Protein AF-A0A183MWK0-F1 (afdb_monomer_lite)

Organism: NCBI:txid48269

Foldseek 3Di:
DDPDPCQLADWDWDWDWDPPDPATKIFIATVNHFDAAPVGHGQIHRDDVLSVVQSVLSNPDHHDNDVVSRVSSVLSSVLVPDDQVCLLVLLVLLLVCLQVPPLLAAAPDDPVRNVVSCVPRVVVQVCCCVPQVFHFHRDNDPPDTSGGDPVSSVSSSVVSSVDGSSVSSVSSVVSVVVVVVVD

Secondary structure (DSSP, 8-state):
--S----GGG--EEEEEE-SSSS-EEEEEETTEEPB-TTS-B-EESSHHHHHHHHHHHHT--SS--GGG-HHHHHHHHHHSS-GGGHHHHHHHHHHHHTS-GGGB---SSHHHHHHHHHHHHHHHHHHHHHH---PPPB--SSS--PPPHHHHHHHHHHHHTS-HHHHHHHHHHHHHHHHH--

Sequence (183 aa):
MHRSDINCLQQTQQVRPKMDYKHPVFQILLDQRKLRTPTGIHFHVPNQALAVAVAHEWDSQVDTIKRYAMPLTTLCNRALDTPADKHDILVSTIMQYADTDTICFRCQEPDDLVKVQSLSWDPIINWVNKHYQIKPVITNSMTSLAKLSPLDKEKLTRYFNSYNIWGLTGKLSMMSIISRISF

Structure (mmCIF, N/CA/C/O backbone):
data_AF-A0A183MWK0-F1
#
_entry.id   AF-A0A183MWK0-F1
#
loop_
_atom_site.group_PDB
_atom_site.id
_atom_site.type_symbol
_atom_site.label_atom_id
_atom_site.label_alt_id
_atom_site.label_comp_id
_atom_site.label_asym_id
_atom_site.label_entity_id
_atom_site.label_seq_id
_atom_site.pdbx_PDB_ins_code
_atom_site.Cartn_x
_atom_site.Cartn_y
_atom_site.Cartn_z
_atom_site.occupancy
_atom_site.B_iso_or_equiv
_atom_site.auth_seq_id
_atom_site.auth_comp_id
_atom_site.auth_asym_id
_atom_site.auth_atom_id
_atom_site.pdbx_PDB_model_num
ATOM 1 N N . MET A 1 1 ? -4.445 -4.497 27.779 1.00 40.03 1 MET A N 1
ATOM 2 C CA . MET A 1 1 ? -5.829 -4.988 27.953 1.00 40.03 1 MET A CA 1
ATOM 3 C C . MET A 1 1 ? -5.815 -6.493 27.718 1.00 40.03 1 MET A C 1
ATOM 5 O O . MET A 1 1 ? -5.473 -6.917 26.618 1.00 40.03 1 MET A O 1
ATOM 9 N N . HIS A 1 2 ? -6.007 -7.287 28.774 1.00 26.36 2 HIS A N 1
ATOM 10 C CA . HIS A 1 2 ? -5.975 -8.754 28.712 1.00 26.36 2 HIS A CA 1
ATOM 11 C C . HIS A 1 2 ? -7.165 -9.254 27.865 1.00 26.36 2 HIS A C 1
ATOM 13 O O . HIS A 1 2 ? -8.251 -8.689 27.943 1.00 26.36 2 HIS A O 1
ATOM 19 N N . ARG A 1 3 ? -6.923 -10.237 26.987 1.00 40.28 3 ARG A N 1
ATOM 20 C CA . ARG A 1 3 ? -7.780 -10.663 25.858 1.00 40.28 3 ARG A CA 1
ATOM 21 C C . ARG A 1 3 ? -8.898 -11.659 26.240 1.00 40.28 3 ARG A C 1
ATOM 23 O O . ARG A 1 3 ? -9.192 -12.544 25.445 1.00 40.28 3 ARG A O 1
ATOM 30 N N . SER A 1 4 ? -9.492 -11.562 27.424 1.00 36.03 4 SER A N 1
ATOM 31 C CA . SER A 1 4 ? -10.374 -12.634 27.922 1.00 36.03 4 SER A CA 1
ATOM 32 C C . SER A 1 4 ? -11.870 -12.432 27.658 1.00 36.03 4 SER A C 1
ATOM 34 O O . SER A 1 4 ? -12.591 -13.416 27.598 1.00 36.03 4 SER A O 1
ATOM 36 N N . ASP A 1 5 ? -12.347 -11.200 27.451 1.00 41.62 5 ASP A N 1
ATOM 37 C CA . ASP A 1 5 ? -13.784 -10.907 27.641 1.00 41.62 5 ASP A CA 1
ATOM 38 C C . ASP A 1 5 ? -14.495 -10.364 26.394 1.00 41.62 5 ASP A C 1
ATOM 40 O O . ASP A 1 5 ? -15.410 -9.548 26.492 1.00 41.62 5 ASP A O 1
ATOM 44 N N . ILE A 1 6 ? -14.066 -10.773 25.199 1.00 50.88 6 ILE A N 1
ATOM 45 C CA . ILE A 1 6 ? -14.787 -10.443 23.965 1.00 50.88 6 ILE A CA 1
ATOM 46 C C . ILE A 1 6 ? -15.593 -11.680 23.562 1.00 50.88 6 ILE A C 1
ATOM 48 O O . ILE A 1 6 ? -15.196 -12.427 22.672 1.00 50.88 6 ILE A O 1
ATOM 52 N N . ASN A 1 7 ? -16.707 -11.921 24.262 1.00 43.62 7 ASN A N 1
ATOM 53 C CA . ASN A 1 7 ? -17.716 -12.882 23.815 1.00 43.62 7 ASN A CA 1
ATOM 54 C C . ASN A 1 7 ? -18.271 -12.376 22.480 1.00 43.62 7 ASN A C 1
ATOM 56 O O . ASN A 1 7 ? -18.918 -11.333 22.414 1.00 43.62 7 ASN A O 1
ATOM 60 N N . CYS A 1 8 ? -17.941 -13.073 21.399 1.00 48.91 8 CYS A N 1
ATOM 61 C CA . CYS A 1 8 ? -18.185 -12.592 20.042 1.00 48.91 8 CYS A CA 1
ATOM 62 C C . CYS A 1 8 ? -19.588 -12.943 19.514 1.00 48.91 8 CYS A C 1
ATOM 64 O O . CYS A 1 8 ? -20.026 -12.414 18.502 1.00 48.91 8 CYS A O 1
ATOM 66 N N . LEU A 1 9 ? -20.344 -13.752 20.260 1.00 40.44 9 LEU A N 1
ATOM 67 C CA . LEU A 1 9 ? -21.642 -14.291 19.845 1.00 40.44 9 LEU A CA 1
ATOM 68 C C . LEU A 1 9 ? -22.830 -13.317 19.975 1.00 40.44 9 LEU A C 1
ATOM 70 O O . LEU A 1 9 ? -23.949 -13.697 19.639 1.00 40.44 9 LEU A O 1
ATOM 74 N N . GLN A 1 10 ? -22.633 -12.087 20.470 1.00 42.81 10 GLN A N 1
ATOM 75 C CA . GLN A 1 10 ? -23.727 -11.121 20.687 1.00 42.81 10 GLN A CA 1
ATOM 76 C C . GLN A 1 10 ? -23.346 -9.656 20.418 1.00 42.81 10 GLN A C 1
ATOM 78 O O . GLN A 1 10 ? -23.998 -8.758 20.946 1.00 42.81 10 GLN A O 1
ATOM 83 N N . GLN A 1 11 ? -22.319 -9.388 19.604 1.00 51.66 11 GLN A N 1
ATOM 84 C CA . GLN A 1 11 ? -21.843 -8.015 19.427 1.00 51.66 11 GLN A CA 1
ATOM 85 C C . GLN A 1 11 ? -22.799 -7.149 18.615 1.00 51.66 11 GLN A C 1
ATOM 87 O O . GLN A 1 11 ? -22.832 -7.202 17.390 1.00 51.66 11 GLN A O 1
ATOM 92 N N . THR A 1 12 ? -23.539 -6.274 19.294 1.00 55.12 12 THR A N 1
ATOM 93 C CA . THR A 1 12 ? -24.319 -5.243 18.595 1.00 55.12 12 THR A CA 1
ATOM 94 C C . THR A 1 12 ? -23.398 -4.151 18.079 1.00 55.12 12 THR A C 1
ATOM 96 O O . THR A 1 12 ? -22.720 -3.466 18.851 1.00 55.12 12 THR A O 1
ATOM 99 N N . GLN A 1 13 ? -23.404 -3.969 16.760 1.00 59.50 13 GLN A N 1
ATOM 100 C CA . GLN A 1 13 ? -22.570 -2.982 16.100 1.00 59.50 13 GLN A CA 1
ATOM 101 C C . GLN A 1 13 ? -23.361 -1.772 15.665 1.00 59.50 13 GLN A C 1
ATOM 103 O O . GLN A 1 13 ? -24.405 -1.869 15.023 1.00 59.50 13 GLN A O 1
ATOM 108 N N . GLN A 1 14 ? -22.847 -0.602 16.019 1.00 68.69 14 GLN A N 1
ATOM 109 C CA . GLN A 1 14 ? -23.451 0.658 15.623 1.00 68.69 14 GLN A CA 1
ATOM 110 C C . GLN A 1 14 ? -22.383 1.581 15.067 1.00 68.69 14 GLN A C 1
ATOM 112 O O . GLN A 1 14 ? -21.341 1.792 15.690 1.00 68.69 14 GLN A O 1
ATOM 117 N N . VAL A 1 15 ? -22.685 2.161 13.910 1.00 69.25 15 VAL A N 1
ATOM 118 C CA . VAL A 1 15 ? -21.916 3.254 13.329 1.00 69.25 15 VAL A CA 1
ATOM 119 C C . VAL A 1 15 ? -22.567 4.561 13.764 1.00 69.25 15 VAL A C 1
ATOM 121 O O . VAL A 1 15 ? -23.740 4.793 13.477 1.00 69.25 15 VAL A O 1
ATOM 124 N N . ARG A 1 16 ? -21.821 5.422 14.463 1.00 67.75 16 ARG A N 1
ATOM 125 C CA . ARG A 1 16 ? -22.318 6.743 14.887 1.00 67.75 16 ARG A CA 1
ATOM 126 C C . ARG A 1 16 ? -21.433 7.871 14.358 1.00 67.75 16 ARG A C 1
ATOM 128 O O . ARG A 1 16 ? -20.210 7.765 14.494 1.00 67.75 16 ARG A O 1
ATOM 135 N N . PRO A 1 17 ? -22.011 8.951 13.800 1.00 65.06 17 PRO A N 1
ATOM 136 C CA . PRO A 1 17 ? -21.252 10.151 13.485 1.00 65.06 17 PRO A CA 1
ATOM 137 C C . PRO A 1 17 ? -20.827 10.860 14.779 1.00 65.06 17 PRO A C 1
ATOM 139 O O . PRO A 1 17 ? -21.587 10.934 15.745 1.00 65.06 17 PRO A O 1
ATOM 142 N N . LYS A 1 18 ? -19.614 11.412 14.796 1.00 63.09 18 LYS A N 1
ATOM 143 C CA . LYS A 1 18 ? -19.118 12.307 15.844 1.00 63.09 18 LYS A CA 1
ATOM 144 C C . LYS A 1 18 ? -18.888 13.692 15.234 1.00 63.09 18 LYS A C 1
ATOM 146 O O . LYS A 1 18 ? -18.039 13.855 14.362 1.00 63.09 18 LYS A O 1
ATOM 151 N N . MET A 1 19 ? -19.657 14.666 15.722 1.00 53.69 19 MET A N 1
ATOM 152 C CA . MET A 1 19 ? -19.743 16.047 15.209 1.00 53.69 19 MET A CA 1
ATOM 153 C C . MET A 1 19 ? -18.607 16.972 15.682 1.00 53.69 19 MET A C 1
ATOM 155 O O . MET A 1 19 ? -18.564 18.137 15.316 1.00 53.69 19 MET A O 1
ATOM 159 N N . ASP A 1 20 ? -17.690 16.458 16.498 1.00 55.31 20 ASP A N 1
ATOM 160 C CA . ASP A 1 20 ? -16.655 17.230 17.208 1.00 55.31 20 ASP A CA 1
ATOM 161 C C . ASP A 1 20 ? -15.403 17.530 16.353 1.00 55.31 20 ASP A C 1
ATOM 163 O O . ASP A 1 20 ? -14.401 18.051 16.835 1.00 55.31 20 ASP A O 1
ATOM 167 N N . TYR A 1 21 ? -15.422 17.137 15.079 1.00 56.28 21 TYR A N 1
ATOM 168 C CA . TYR A 1 21 ? -14.311 17.292 14.143 1.00 56.28 21 TYR A CA 1
ATOM 169 C C . TYR A 1 21 ? -14.741 18.210 12.997 1.00 56.28 21 TYR A C 1
ATOM 171 O O . TYR A 1 21 ? -15.899 18.187 12.586 1.00 56.28 21 TYR A O 1
ATOM 179 N N . LYS A 1 22 ? -13.793 18.967 12.417 1.00 58.06 22 LYS A N 1
ATOM 180 C CA . LYS A 1 22 ? -14.026 19.816 11.225 1.00 58.06 22 LYS A CA 1
ATOM 181 C C . LYS A 1 22 ? -14.695 19.066 10.053 1.00 58.06 22 LYS A C 1
ATOM 183 O O . LYS A 1 22 ? -15.288 19.703 9.191 1.00 58.06 22 LYS A O 1
ATOM 188 N N . HIS A 1 23 ? -14.619 17.732 10.043 1.00 62.50 23 HIS A N 1
ATOM 189 C CA . HIS A 1 23 ? -15.357 16.830 9.160 1.00 62.50 23 HIS A CA 1
ATOM 190 C C . HIS A 1 23 ? -15.972 15.687 9.982 1.00 62.50 23 HIS A C 1
ATOM 192 O O . HIS A 1 23 ? -15.336 15.249 10.940 1.00 62.50 23 HIS A O 1
ATOM 198 N N . PRO A 1 24 ? -17.161 15.167 9.624 1.00 73.81 24 PRO A N 1
ATOM 199 C CA . PRO A 1 24 ? -17.789 14.079 10.367 1.00 73.81 24 PRO A CA 1
ATOM 200 C C . PRO A 1 24 ? -16.886 12.840 10.381 1.00 73.81 24 PRO A C 1
ATOM 202 O O . PRO A 1 24 ? -16.440 12.375 9.334 1.00 73.81 24 PRO A O 1
ATOM 205 N N . VAL A 1 25 ? -16.633 12.289 11.570 1.00 85.56 25 VAL A N 1
ATOM 206 C CA . VAL A 1 25 ? -15.966 10.985 11.726 1.00 85.56 25 VAL A CA 1
ATOM 207 C C . VAL A 1 25 ? -16.957 9.953 12.240 1.00 85.56 25 VAL A C 1
ATOM 209 O O . VAL A 1 25 ? -17.914 10.292 12.932 1.00 85.56 25 VAL A O 1
ATOM 212 N N . PHE A 1 26 ? -16.714 8.685 11.943 1.00 89.44 26 PHE A N 1
ATOM 213 C CA . PHE A 1 26 ? -17.594 7.578 12.296 1.00 89.44 26 PHE A CA 1
ATOM 214 C C . PHE A 1 26 ? -16.915 6.672 13.314 1.00 89.44 26 PHE A C 1
ATOM 216 O O . PHE A 1 26 ? -15.734 6.359 13.177 1.00 89.44 26 PHE A O 1
ATOM 223 N N . GLN A 1 27 ? -17.651 6.258 14.339 1.00 89.75 27 GLN A N 1
ATOM 224 C CA . GLN A 1 27 ? -17.166 5.345 15.375 1.00 89.75 27 GLN A CA 1
ATOM 225 C C . GLN A 1 27 ? -17.882 4.005 15.276 1.00 89.75 27 GLN A C 1
ATOM 227 O O . GLN A 1 27 ? -19.074 3.983 14.972 1.00 89.75 27 GLN A O 1
ATOM 232 N N . ILE A 1 28 ? -17.165 2.923 15.585 1.00 89.69 28 ILE A N 1
ATOM 233 C CA . ILE A 1 28 ? -17.738 1.585 15.752 1.00 89.69 28 ILE A CA 1
ATOM 234 C C . ILE A 1 28 ? -17.921 1.321 17.246 1.00 89.69 28 ILE A C 1
ATOM 236 O O . ILE A 1 28 ? -16.988 1.481 18.044 1.00 89.69 28 ILE A O 1
ATOM 240 N N . LEU A 1 29 ? -19.136 0.939 17.625 1.00 86.75 29 LEU A N 1
ATOM 241 C CA . LEU A 1 29 ? -19.452 0.450 18.960 1.00 86.75 29 LEU A CA 1
ATOM 242 C C . LEU A 1 29 ? -19.587 -1.072 18.906 1.00 86.75 29 LEU A C 1
ATOM 244 O O . LEU A 1 29 ? -20.272 -1.563 18.020 1.00 86.75 29 LEU A O 1
ATOM 248 N N . LEU A 1 30 ? -18.965 -1.780 19.846 1.00 85.75 30 LEU A N 1
ATOM 249 C CA . LEU A 1 30 ? -19.167 -3.207 20.104 1.00 85.75 30 LEU A CA 1
ATOM 250 C C . LEU A 1 30 ? -19.876 -3.321 21.451 1.00 85.75 30 LEU A C 1
ATOM 252 O O . LEU A 1 30 ? -19.334 -2.851 22.453 1.00 85.75 30 LEU A O 1
ATOM 256 N N . ASP A 1 31 ? -21.095 -3.853 21.488 1.00 81.75 31 ASP A N 1
ATOM 257 C CA . ASP A 1 31 ? -21.896 -3.939 22.722 1.00 81.75 31 ASP A CA 1
ATOM 258 C C . ASP A 1 31 ? -22.006 -2.601 23.452 1.00 81.75 31 ASP A C 1
ATOM 260 O O . ASP A 1 31 ? -21.795 -2.481 24.659 1.00 81.75 31 ASP A O 1
ATOM 264 N N . GLN A 1 32 ? -22.276 -1.546 22.677 1.00 81.31 32 GLN A N 1
ATOM 265 C CA . GLN A 1 32 ? -22.355 -0.156 23.144 1.00 81.31 32 GLN A CA 1
ATOM 266 C C . GLN A 1 32 ? -21.033 0.420 23.694 1.00 81.31 32 GLN A C 1
ATOM 268 O O . GLN A 1 32 ? -20.979 1.591 24.081 1.00 81.31 32 GLN A O 1
ATOM 273 N N . ARG A 1 33 ? -19.935 -0.344 23.679 1.00 85.50 33 ARG A N 1
ATOM 274 C CA . ARG A 1 33 ? -18.594 0.119 24.051 1.00 85.50 33 ARG A CA 1
ATOM 275 C C . ARG A 1 33 ? -17.846 0.603 22.819 1.00 85.50 33 ARG A C 1
ATOM 277 O O . ARG A 1 33 ? -17.863 -0.025 21.767 1.00 85.50 33 ARG A O 1
ATOM 284 N N . LYS A 1 34 ? -17.150 1.733 22.945 1.00 88.19 34 LYS A N 1
ATOM 285 C CA . LYS A 1 34 ? -16.338 2.286 21.852 1.00 88.19 34 LYS A CA 1
ATOM 286 C C . LYS A 1 34 ? -15.161 1.360 21.561 1.00 88.19 34 LYS A C 1
ATOM 288 O O . LYS A 1 34 ? -14.367 1.092 22.467 1.00 88.19 34 LYS A O 1
ATOM 293 N N . LEU A 1 35 ? -15.017 0.952 20.303 1.00 91.00 35 LEU A N 1
ATOM 294 C CA . LEU A 1 35 ? -13.825 0.254 19.842 1.00 91.00 35 LEU A CA 1
ATOM 295 C C . LEU A 1 35 ? -12.583 1.139 20.049 1.00 91.00 35 LEU A C 1
ATOM 297 O O . LEU A 1 35 ? -12.637 2.369 19.924 1.00 91.00 35 LEU A O 1
ATOM 301 N N . ARG A 1 36 ? -11.456 0.511 20.389 1.00 91.94 36 ARG A N 1
ATOM 302 C CA . ARG A 1 36 ? -10.169 1.178 20.604 1.00 91.94 36 ARG A CA 1
ATOM 303 C C . ARG A 1 36 ? -9.074 0.522 19.781 1.00 91.94 36 ARG A C 1
ATOM 305 O O . ARG A 1 36 ? -9.122 -0.682 19.533 1.00 91.94 36 ARG A O 1
ATOM 312 N N . THR A 1 37 ? -8.084 1.315 19.392 1.00 92.56 37 THR A N 1
ATOM 313 C CA . THR A 1 37 ? -6.870 0.805 18.750 1.00 92.56 37 THR A CA 1
ATOM 314 C C . THR A 1 37 ? -5.974 0.099 19.779 1.00 92.56 37 THR A C 1
ATOM 316 O O . THR A 1 37 ? -6.182 0.250 20.991 1.00 92.56 37 THR A O 1
ATOM 319 N N . PRO A 1 38 ? -4.950 -0.664 19.347 1.00 90.31 38 PRO A N 1
ATOM 320 C CA . PRO A 1 38 ? -3.979 -1.276 20.253 1.00 90.31 38 PRO A CA 1
ATOM 321 C C . PRO A 1 38 ? -3.272 -0.290 21.194 1.00 90.31 38 PRO A C 1
ATOM 323 O O . PRO A 1 38 ? -2.943 -0.673 22.316 1.00 90.31 38 PRO A O 1
ATOM 326 N N . THR A 1 39 ? -3.068 0.965 20.773 1.00 91.50 39 THR A N 1
ATOM 327 C CA . THR A 1 39 ? -2.483 2.025 21.620 1.00 91.50 39 THR A CA 1
ATOM 328 C C . THR A 1 39 ? -3.483 2.615 22.622 1.00 91.50 39 THR A C 1
ATOM 330 O O . THR A 1 39 ? -3.101 3.364 23.517 1.00 91.50 39 THR A O 1
ATOM 333 N N . GLY A 1 40 ? -4.763 2.245 22.519 1.00 90.69 40 GLY A N 1
ATOM 334 C CA . GLY A 1 40 ? -5.816 2.622 23.457 1.00 90.69 40 GLY A CA 1
ATOM 335 C C . GLY A 1 40 ? -6.609 3.869 23.068 1.00 90.69 40 GLY A C 1
ATOM 336 O O . GLY A 1 40 ? -7.499 4.258 23.831 1.00 90.69 40 GLY A O 1
ATOM 337 N N . ILE A 1 41 ? -6.344 4.475 21.905 1.00 90.81 41 ILE A N 1
ATOM 338 C CA . ILE A 1 41 ? -7.129 5.611 21.403 1.00 90.81 41 ILE A CA 1
ATOM 339 C C . ILE A 1 41 ? -8.469 5.151 20.815 1.00 90.81 41 ILE A C 1
ATOM 341 O O . ILE A 1 41 ? -8.656 3.985 20.466 1.00 90.81 41 ILE A O 1
ATOM 345 N N . HIS A 1 42 ? -9.436 6.066 20.726 1.00 91.44 42 HIS A N 1
ATOM 346 C CA . HIS A 1 42 ? -10.753 5.760 20.165 1.00 91.44 42 HIS A CA 1
ATOM 347 C C . HIS A 1 42 ? -10.652 5.427 18.675 1.00 91.44 42 HIS A C 1
ATOM 349 O O . HIS A 1 42 ? -10.124 6.219 17.898 1.00 91.44 42 HIS A O 1
ATOM 355 N N . PHE A 1 43 ? -11.232 4.298 18.272 1.00 93.19 43 PHE A N 1
ATOM 356 C CA . PHE A 1 43 ? -11.286 3.903 16.873 1.00 93.19 43 PHE A CA 1
ATOM 357 C C . PHE A 1 43 ? -12.347 4.732 16.143 1.00 93.19 43 PHE A C 1
ATOM 359 O O . PHE A 1 43 ? -13.550 4.579 16.374 1.00 93.19 43 PHE A O 1
ATOM 366 N N . HIS A 1 44 ? -11.902 5.625 15.263 1.00 91.75 44 HIS A N 1
ATOM 367 C CA . HIS A 1 44 ? -12.778 6.414 14.405 1.00 91.75 44 HIS A CA 1
ATOM 368 C C . HIS A 1 44 ? -12.246 6.459 12.974 1.00 91.75 44 HIS A C 1
ATOM 370 O O . HIS A 1 44 ? -11.042 6.438 12.750 1.00 91.75 44 HIS A O 1
ATOM 376 N N . VAL A 1 45 ? -13.135 6.559 11.993 1.00 92.19 45 VAL A N 1
ATOM 377 C CA . VAL A 1 45 ? -12.774 6.566 10.568 1.00 92.19 45 VAL A CA 1
ATOM 378 C C . VAL A 1 45 ? -13.415 7.753 9.844 1.00 92.19 45 VAL A C 1
ATOM 380 O O . VAL A 1 45 ? -14.454 8.247 10.287 1.00 92.19 45 VAL A O 1
ATOM 383 N N . PRO A 1 46 ? -12.819 8.248 8.745 1.00 90.38 46 PRO A N 1
ATOM 384 C CA . PRO A 1 46 ? -13.268 9.477 8.089 1.00 90.38 46 PRO A CA 1
ATOM 385 C C . PRO A 1 46 ? -14.514 9.303 7.209 1.00 90.38 46 PRO A C 1
ATOM 387 O O . PRO A 1 46 ? -15.051 10.292 6.725 1.00 90.38 46 PRO A O 1
ATOM 390 N N . ASN A 1 47 ? -14.962 8.071 6.947 1.00 88.69 47 ASN A N 1
ATOM 391 C CA . ASN A 1 47 ? -16.104 7.820 6.071 1.00 88.69 47 ASN A CA 1
ATOM 392 C C . ASN A 1 47 ? -16.983 6.664 6.579 1.00 88.69 47 ASN A C 1
ATOM 394 O O . ASN A 1 47 ? -16.504 5.740 7.240 1.00 88.69 47 ASN A O 1
ATOM 398 N N . GLN A 1 48 ? -18.278 6.729 6.264 1.00 88.50 48 GLN A N 1
ATOM 399 C CA . GLN A 1 48 ? -19.273 5.769 6.742 1.00 88.50 48 GLN A CA 1
ATOM 400 C C . GLN A 1 48 ? -19.080 4.377 6.138 1.00 88.50 48 GLN A C 1
ATOM 402 O O . GLN A 1 48 ? -19.216 3.387 6.848 1.00 88.50 48 GLN A O 1
ATOM 407 N N . ALA A 1 49 ? -18.745 4.292 4.849 1.00 91.38 49 ALA A N 1
ATOM 408 C CA . ALA A 1 49 ? -18.581 3.017 4.151 1.00 91.38 49 ALA A CA 1
ATOM 409 C C . ALA A 1 49 ? -17.472 2.158 4.783 1.00 91.38 49 ALA A C 1
ATOM 411 O O . ALA A 1 49 ? -17.663 0.970 5.019 1.00 91.38 49 ALA A O 1
ATOM 412 N N . LEU A 1 50 ? -16.346 2.775 5.144 1.00 92.31 50 LEU A N 1
ATOM 413 C CA . LEU A 1 50 ? -15.244 2.150 5.866 1.00 92.31 50 LEU A CA 1
ATOM 414 C C . LEU A 1 50 ? -15.668 1.743 7.277 1.00 92.31 50 LEU A C 1
ATOM 416 O O . LEU A 1 50 ? -15.285 0.672 7.730 1.00 92.31 50 LEU A O 1
ATOM 420 N N . ALA A 1 51 ? -16.479 2.557 7.960 1.00 91.81 51 ALA A N 1
ATOM 421 C CA . ALA A 1 51 ? -16.999 2.202 9.280 1.00 91.81 51 ALA A CA 1
ATOM 422 C C . ALA A 1 51 ? -17.889 0.955 9.218 1.00 91.81 51 ALA A C 1
ATOM 424 O O . ALA A 1 51 ? -17.734 0.063 10.044 1.00 91.81 51 ALA A O 1
ATOM 425 N N . VAL A 1 52 ? -18.779 0.881 8.223 1.00 91.88 52 VAL A N 1
ATOM 426 C CA . VAL A 1 52 ? -19.652 -0.277 7.976 1.00 91.88 52 VAL A CA 1
ATOM 427 C C . VAL A 1 52 ? -18.833 -1.508 7.592 1.00 91.88 52 VAL A C 1
ATOM 429 O O . VAL A 1 52 ? -19.091 -2.589 8.106 1.00 91.88 52 VAL A O 1
ATOM 432 N N . ALA A 1 53 ? -17.819 -1.357 6.739 1.00 94.44 53 ALA A N 1
ATOM 433 C CA . ALA A 1 53 ? -16.959 -2.469 6.344 1.00 94.44 53 ALA A CA 1
ATOM 434 C C . ALA A 1 53 ? -16.136 -3.011 7.526 1.00 94.44 53 ALA A C 1
ATOM 436 O O . ALA A 1 53 ? -16.052 -4.219 7.712 1.00 94.44 53 ALA A O 1
ATOM 437 N N . VAL A 1 54 ? -15.584 -2.127 8.366 1.00 94.12 54 VAL A N 1
ATOM 438 C CA . VAL A 1 54 ? -14.911 -2.522 9.613 1.00 94.12 54 VAL A CA 1
ATOM 439 C C . VAL A 1 54 ? -15.890 -3.203 10.562 1.00 94.12 54 VAL A C 1
ATOM 441 O O . VAL A 1 54 ? -15.552 -4.235 11.125 1.00 94.12 54 VAL A O 1
ATOM 444 N N . ALA A 1 55 ? -17.094 -2.657 10.734 1.00 91.56 55 ALA A N 1
ATOM 445 C CA . ALA A 1 55 ? -18.133 -3.283 11.543 1.00 91.56 55 ALA A CA 1
ATOM 446 C C . ALA A 1 55 ? -18.376 -4.728 11.054 1.00 91.56 55 ALA A C 1
ATOM 448 O O . ALA A 1 55 ? -18.182 -5.679 11.806 1.00 91.56 55 ALA A O 1
ATOM 449 N N . HIS A 1 56 ? -18.604 -4.919 9.755 1.00 92.06 56 HIS A N 1
ATOM 450 C CA . HIS A 1 56 ? -18.788 -6.250 9.181 1.00 92.06 56 HIS A CA 1
ATOM 451 C C . HIS A 1 56 ? -17.624 -7.223 9.463 1.00 92.06 56 HIS A C 1
ATOM 453 O O . HIS A 1 56 ? -17.866 -8.388 9.774 1.00 92.06 56 HIS A O 1
ATOM 459 N N . GLU A 1 57 ? -16.363 -6.766 9.448 1.00 94.31 57 GLU A N 1
ATOM 460 C CA . GLU A 1 57 ? -15.232 -7.613 9.864 1.00 94.31 57 GLU A CA 1
ATOM 461 C C . GLU A 1 57 ? -15.370 -8.101 11.306 1.00 94.31 57 GLU A C 1
ATOM 463 O O . GLU A 1 57 ? -15.106 -9.270 11.577 1.00 94.31 57 GLU A O 1
ATOM 468 N N . TRP A 1 58 ? -15.788 -7.229 12.223 1.00 92.19 58 TRP A N 1
ATOM 469 C CA . TRP A 1 58 ? -16.043 -7.593 13.616 1.00 92.19 58 TRP A CA 1
ATOM 470 C C . TRP A 1 58 ? -17.265 -8.507 13.765 1.00 92.19 58 TRP A C 1
ATOM 472 O O . TRP A 1 58 ? -17.248 -9.383 14.619 1.00 92.19 58 TRP A O 1
ATOM 482 N N . ASP A 1 59 ? -18.294 -8.338 12.929 1.00 88.75 59 ASP A N 1
ATOM 483 C CA . ASP A 1 59 ? -19.547 -9.113 12.989 1.00 88.75 59 ASP A CA 1
ATOM 484 C C . ASP A 1 59 ? -19.320 -10.551 12.510 1.00 88.75 59 ASP A C 1
ATOM 486 O O . ASP A 1 59 ? -19.870 -11.509 13.040 1.00 88.75 59 ASP A O 1
ATOM 490 N N . SER A 1 60 ? -18.407 -10.713 11.550 1.00 90.25 60 SER A N 1
ATOM 491 C CA . SER A 1 60 ? -17.994 -12.020 11.032 1.00 90.25 60 SER A CA 1
ATOM 492 C C . SER A 1 60 ? -17.156 -12.863 12.011 1.00 90.25 60 SER A C 1
ATOM 494 O O . SER A 1 60 ? -16.815 -14.008 11.704 1.00 90.25 60 SER A O 1
ATOM 496 N N . GLN A 1 61 ? -16.788 -12.323 13.179 1.00 88.69 61 GLN A N 1
ATOM 497 C CA . GLN A 1 61 ? -16.034 -13.054 14.197 1.00 88.69 61 GLN A CA 1
ATOM 498 C C . GLN A 1 61 ? -17.004 -13.830 15.108 1.00 88.69 61 GLN A C 1
ATOM 500 O O . GLN A 1 61 ? -17.900 -13.242 15.700 1.00 88.69 61 GLN A O 1
ATOM 505 N N . VAL A 1 62 ? -16.818 -15.151 15.243 1.00 84.38 62 VAL A N 1
ATOM 506 C CA . VAL A 1 62 ? -17.785 -16.041 15.931 1.00 84.38 62 VAL A CA 1
ATOM 507 C C . VAL A 1 62 ? -17.282 -16.530 17.295 1.00 84.38 62 VAL A C 1
ATOM 509 O O . VAL A 1 62 ? -17.740 -16.059 18.327 1.00 84.38 62 VAL A O 1
ATOM 512 N N . ASP A 1 63 ? -16.328 -17.464 17.330 1.00 82.12 63 ASP A N 1
ATOM 513 C CA . ASP A 1 63 ? -15.829 -18.020 18.603 1.00 82.12 63 ASP A CA 1
ATOM 514 C C . ASP A 1 63 ? -14.543 -17.333 19.064 1.00 82.12 63 ASP A C 1
ATOM 516 O O . ASP A 1 63 ? -14.282 -17.146 20.249 1.00 82.12 63 ASP A O 1
ATOM 520 N N . THR A 1 64 ? -13.694 -16.978 18.100 1.00 87.06 64 THR A N 1
ATOM 521 C CA . THR A 1 64 ? -12.372 -16.402 18.336 1.00 87.06 64 THR A CA 1
ATOM 522 C C . THR A 1 64 ? -12.077 -15.327 17.304 1.00 87.06 64 THR A C 1
ATOM 524 O O . THR A 1 64 ? -12.407 -15.464 16.126 1.00 87.06 64 THR A O 1
ATOM 527 N N . ILE A 1 65 ? -11.414 -14.257 17.746 1.00 88.19 65 ILE A N 1
ATOM 528 C CA . ILE A 1 65 ? -11.027 -13.149 16.870 1.00 88.19 65 ILE A CA 1
ATOM 529 C C . ILE A 1 65 ? -9.877 -13.594 15.960 1.00 88.19 65 ILE A C 1
ATOM 531 O O . ILE A 1 65 ? -8.722 -13.720 16.388 1.00 88.19 65 ILE A O 1
ATOM 535 N N . LYS A 1 66 ? -10.183 -13.766 14.675 1.00 91.00 66 LYS A N 1
ATOM 536 C CA . LYS A 1 66 ? -9.242 -14.127 13.613 1.00 91.00 66 LYS A CA 1
ATOM 537 C C . LYS A 1 66 ? -8.713 -12.863 12.945 1.00 91.00 66 LYS A C 1
ATOM 539 O O . LYS A 1 66 ? -9.240 -12.391 11.948 1.00 91.00 66 LYS A O 1
ATOM 544 N N . ARG A 1 67 ? -7.600 -12.334 13.457 1.00 88.81 67 ARG A N 1
ATOM 545 C CA . ARG A 1 67 ? -6.988 -11.078 12.964 1.00 88.81 67 ARG A CA 1
ATOM 546 C C . ARG A 1 67 ? -6.681 -11.059 11.466 1.00 88.81 67 ARG A C 1
ATOM 548 O O . ARG A 1 67 ? -6.756 -10.003 10.851 1.00 88.81 67 ARG A O 1
ATOM 555 N N . TYR A 1 68 ? -6.328 -12.206 10.884 1.00 90.56 68 TYR A N 1
ATOM 556 C CA . TYR A 1 68 ? -6.064 -12.315 9.447 1.00 90.56 68 TYR A CA 1
ATOM 557 C C . TYR A 1 68 ? -7.323 -12.086 8.593 1.00 90.56 68 TYR A C 1
ATOM 559 O O . TYR A 1 68 ? -7.201 -11.726 7.429 1.00 90.56 68 TYR A O 1
ATOM 567 N N . ALA A 1 69 ? -8.515 -12.254 9.173 1.00 91.94 69 ALA A N 1
ATOM 568 C CA . ALA A 1 69 ? -9.804 -11.974 8.548 1.00 91.94 69 ALA A CA 1
ATOM 569 C C . ALA A 1 69 ? -10.292 -10.535 8.813 1.00 91.94 69 ALA A C 1
ATOM 571 O O . ALA A 1 69 ? -11.444 -10.224 8.537 1.00 91.94 69 ALA A O 1
ATOM 572 N N . MET A 1 70 ? -9.432 -9.660 9.357 1.00 94.25 70 MET A N 1
ATOM 573 C CA . MET A 1 70 ? -9.766 -8.266 9.689 1.00 94.25 70 MET A CA 1
ATOM 574 C C . MET A 1 70 ? -8.761 -7.251 9.095 1.00 94.25 70 MET A C 1
ATOM 576 O O . MET A 1 70 ? -8.116 -6.485 9.837 1.00 94.25 70 MET A O 1
ATOM 580 N N . PRO A 1 71 ? -8.524 -7.272 7.769 1.00 94.00 71 PRO A N 1
ATOM 581 C CA . PRO A 1 71 ? -7.549 -6.395 7.124 1.00 94.00 71 PRO A CA 1
ATOM 582 C C . PRO A 1 71 ? -7.879 -4.899 7.252 1.00 94.00 71 PRO A C 1
ATOM 584 O O . PRO A 1 71 ? -6.968 -4.102 7.485 1.00 94.00 71 PRO A O 1
ATOM 587 N N . LEU A 1 72 ? -9.147 -4.494 7.155 1.00 94.75 72 LEU A N 1
ATOM 588 C CA . LEU A 1 72 ? -9.564 -3.092 7.260 1.00 94.75 72 LEU A CA 1
ATOM 589 C C . LEU A 1 72 ? -9.391 -2.570 8.682 1.00 94.75 72 LEU A C 1
ATOM 591 O O . LEU A 1 72 ? -8.866 -1.473 8.869 1.00 94.75 72 LEU A O 1
ATOM 595 N N . THR A 1 73 ? -9.750 -3.364 9.690 1.00 94.94 73 THR A N 1
ATOM 596 C CA . THR A 1 73 ? -9.510 -3.050 11.103 1.00 94.94 73 THR A CA 1
ATOM 597 C C . THR A 1 73 ? -8.018 -2.850 11.355 1.00 94.94 73 THR A C 1
ATOM 599 O O . THR A 1 73 ? -7.613 -1.868 11.979 1.00 94.94 73 THR A O 1
ATOM 602 N N . THR A 1 74 ? -7.179 -3.747 10.829 1.00 93.81 74 THR A N 1
ATOM 603 C CA . THR A 1 74 ? -5.715 -3.648 10.936 1.00 93.81 74 THR A CA 1
ATOM 604 C C . THR A 1 74 ? -5.186 -2.379 10.266 1.00 93.81 74 THR A C 1
ATOM 606 O O . THR A 1 74 ? -4.360 -1.672 10.851 1.00 93.81 74 THR A O 1
ATOM 609 N N . LEU A 1 75 ? -5.689 -2.046 9.076 1.00 93.69 75 LEU A N 1
ATOM 610 C CA . LEU A 1 75 ? -5.276 -0.854 8.342 1.00 93.69 75 LEU A CA 1
ATOM 611 C C . LEU A 1 75 ? -5.693 0.438 9.055 1.00 93.69 75 LEU A C 1
ATOM 613 O O . LEU A 1 75 ? -4.890 1.362 9.176 1.00 93.69 75 LEU A O 1
ATOM 617 N N . CYS A 1 76 ? -6.920 0.489 9.570 1.00 94.62 76 CYS A N 1
ATOM 618 C CA . CYS A 1 76 ? -7.425 1.631 10.326 1.00 94.62 76 CYS A CA 1
ATOM 619 C C . CYS A 1 76 ? -6.655 1.831 11.631 1.00 94.62 76 CYS A C 1
ATOM 621 O O . CYS A 1 76 ? -6.293 2.960 11.942 1.00 94.62 76 CYS A O 1
ATOM 623 N N . ASN A 1 77 ? -6.347 0.749 12.357 1.00 94.38 77 ASN A N 1
ATOM 624 C CA . ASN A 1 77 ? -5.482 0.817 13.536 1.00 94.38 77 ASN A CA 1
ATOM 625 C C . ASN A 1 77 ? -4.135 1.445 13.179 1.00 94.38 77 ASN A C 1
ATOM 627 O O . ASN A 1 77 ? -3.710 2.389 13.834 1.00 94.38 77 ASN A O 1
ATOM 631 N N . ARG A 1 78 ? -3.497 0.985 12.094 1.00 92.62 78 ARG A N 1
ATOM 632 C CA . ARG A 1 78 ? -2.226 1.555 11.635 1.00 92.62 78 ARG A CA 1
ATOM 633 C C . ARG A 1 78 ? -2.357 3.038 11.291 1.00 92.62 78 ARG A C 1
ATOM 635 O O . ARG A 1 78 ? -1.482 3.805 11.671 1.00 92.62 78 ARG A O 1
ATOM 642 N N . ALA A 1 79 ? -3.413 3.444 10.589 1.00 92.75 79 ALA A N 1
ATOM 643 C CA . ALA A 1 79 ? -3.616 4.840 10.200 1.00 92.75 79 ALA A CA 1
ATOM 644 C C . ALA A 1 79 ? -3.850 5.750 11.416 1.00 92.75 79 ALA A C 1
ATOM 646 O O . ALA A 1 79 ? -3.295 6.841 11.477 1.00 92.75 79 ALA A O 1
ATOM 647 N N . LEU A 1 80 ? -4.631 5.283 12.393 1.00 92.31 80 LEU A N 1
ATOM 648 C CA . LEU A 1 80 ? -4.930 6.007 13.630 1.00 92.31 80 LEU A CA 1
ATOM 649 C C . LEU A 1 80 ? -3.729 6.096 14.572 1.00 92.31 80 LEU A C 1
ATOM 651 O O . LEU A 1 80 ? -3.493 7.141 15.171 1.00 92.31 80 LEU A O 1
ATOM 655 N N . ASP A 1 81 ? -2.964 5.013 14.685 1.00 91.62 81 ASP A N 1
ATOM 656 C CA . ASP A 1 81 ? -1.781 4.942 15.539 1.00 91.62 81 ASP A CA 1
ATOM 657 C C . ASP A 1 81 ? -0.542 5.575 14.876 1.00 91.62 81 ASP A C 1
ATOM 659 O O . ASP A 1 81 ? 0.519 5.624 15.499 1.00 91.62 81 ASP A O 1
ATOM 663 N N . THR A 1 82 ? -0.640 6.049 13.624 1.00 88.81 82 THR A N 1
ATOM 664 C CA . THR A 1 82 ? 0.443 6.775 12.946 1.00 88.81 82 THR A CA 1
ATOM 665 C C . THR A 1 82 ? 0.341 8.274 13.249 1.00 88.81 82 THR A C 1
ATOM 667 O O . THR A 1 82 ? -0.601 8.923 12.792 1.00 88.81 82 THR A O 1
ATOM 670 N N . PRO A 1 83 ? 1.315 8.857 13.973 1.00 84.50 83 PRO A N 1
ATOM 671 C CA . PRO A 1 83 ?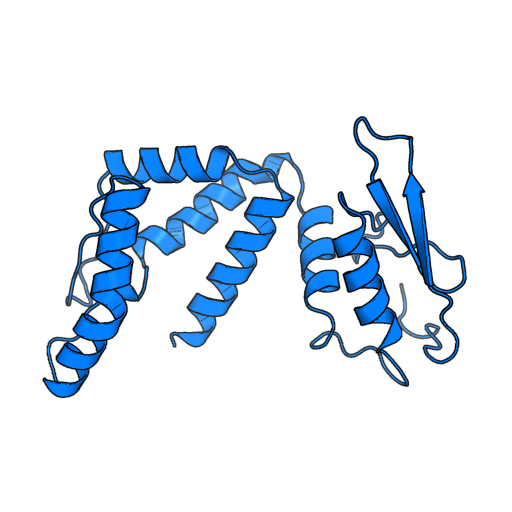 1.341 10.289 14.251 1.00 84.50 83 PRO A CA 1
ATOM 672 C C . PRO A 1 83 ? 1.449 11.142 12.976 1.00 84.50 83 PRO A C 1
ATOM 674 O O . PRO A 1 83 ? 2.066 10.731 11.991 1.00 84.50 83 PRO A O 1
ATOM 677 N N . ALA A 1 84 ? 0.857 12.340 12.995 1.00 78.81 84 ALA A N 1
ATOM 678 C CA . ALA A 1 84 ? 0.784 13.221 11.825 1.00 78.81 84 ALA A CA 1
ATOM 679 C C . ALA A 1 84 ? 2.160 13.728 11.348 1.00 78.81 84 ALA A C 1
ATOM 681 O O . ALA A 1 84 ? 2.364 13.913 10.151 1.00 78.81 84 ALA A O 1
ATOM 682 N N . ASP A 1 85 ? 3.115 13.890 12.263 1.00 85.31 85 ASP A N 1
ATOM 683 C CA . ASP A 1 85 ? 4.512 14.258 11.996 1.00 85.31 85 ASP A CA 1
ATOM 684 C C . ASP A 1 85 ? 5.307 13.152 11.277 1.00 85.31 85 ASP A C 1
ATOM 686 O O . ASP A 1 85 ? 6.414 13.392 10.803 1.00 85.31 85 ASP A O 1
ATOM 690 N N . LYS A 1 86 ? 4.741 11.946 11.119 1.00 87.62 86 LYS A N 1
ATOM 691 C CA . LYS A 1 86 ? 5.352 10.862 10.332 1.00 87.62 86 LYS A CA 1
ATOM 692 C C . LYS A 1 86 ? 5.004 10.890 8.846 1.00 87.62 86 LYS A C 1
ATOM 694 O O . LYS A 1 86 ? 5.376 9.956 8.139 1.00 87.62 86 LYS A O 1
ATOM 699 N N . HIS A 1 87 ? 4.300 11.909 8.353 1.00 91.25 87 HIS A N 1
ATOM 700 C CA . HIS A 1 87 ? 3.908 12.001 6.940 1.00 91.25 87 HIS A CA 1
ATOM 701 C C . HIS A 1 87 ? 5.116 11.887 5.990 1.00 91.25 87 HIS A C 1
ATOM 703 O O . HIS A 1 87 ? 5.150 10.969 5.168 1.00 91.25 87 HIS A O 1
ATOM 709 N N . ASP A 1 88 ? 6.164 12.687 6.206 1.00 92.00 88 ASP A N 1
ATOM 710 C CA . ASP A 1 88 ? 7.397 12.642 5.403 1.00 92.00 88 ASP A CA 1
ATOM 711 C C . ASP A 1 88 ? 8.110 11.280 5.494 1.00 92.00 88 ASP A C 1
ATOM 713 O O . ASP A 1 88 ? 8.697 10.782 4.527 1.00 92.00 88 ASP A O 1
ATOM 717 N N . ILE A 1 89 ? 8.024 10.620 6.654 1.00 92.19 89 ILE A N 1
ATOM 718 C CA . ILE A 1 89 ? 8.575 9.275 6.863 1.00 92.19 89 ILE A CA 1
ATOM 719 C C . ILE A 1 89 ? 7.800 8.246 6.030 1.00 92.19 89 ILE A C 1
ATOM 721 O O . ILE A 1 89 ? 8.403 7.364 5.419 1.00 92.19 89 ILE A O 1
ATOM 725 N N . LEU A 1 90 ? 6.469 8.345 5.959 1.00 92.88 90 LEU A N 1
ATOM 726 C CA . LEU A 1 90 ? 5.673 7.458 5.109 1.00 92.88 90 LEU A CA 1
ATOM 727 C C . LEU A 1 90 ? 5.998 7.661 3.630 1.00 92.88 90 LEU A C 1
ATOM 729 O O . LEU A 1 90 ? 6.177 6.675 2.917 1.00 92.88 90 LEU A O 1
ATOM 733 N N . VAL A 1 91 ? 6.097 8.913 3.179 1.00 94.50 91 VAL A N 1
ATOM 734 C CA . VAL A 1 91 ? 6.417 9.226 1.780 1.00 94.50 91 VAL A CA 1
ATOM 735 C C . VAL A 1 91 ? 7.812 8.726 1.425 1.00 94.50 91 VAL A C 1
ATOM 737 O O . VAL A 1 91 ? 7.965 8.014 0.436 1.00 94.50 91 VAL A O 1
ATOM 740 N N . SER A 1 92 ? 8.818 9.002 2.255 1.00 93.06 92 SER A N 1
ATOM 741 C CA . SER A 1 92 ? 10.174 8.485 2.034 1.00 93.06 92 SER A CA 1
ATOM 742 C C . SER A 1 92 ? 10.230 6.955 2.040 1.00 93.06 92 SER A C 1
ATOM 744 O O . SER A 1 92 ? 10.922 6.376 1.207 1.00 93.06 92 SER A O 1
ATOM 746 N N . THR A 1 93 ? 9.458 6.283 2.901 1.00 92.25 93 THR A N 1
ATOM 747 C CA . THR A 1 93 ? 9.353 4.812 2.904 1.00 92.25 93 THR A CA 1
ATOM 748 C C . THR A 1 93 ? 8.716 4.292 1.613 1.00 92.25 93 THR A C 1
ATOM 750 O O . THR A 1 93 ? 9.211 3.337 1.026 1.00 92.25 93 THR A O 1
ATOM 753 N N . ILE A 1 94 ? 7.646 4.930 1.130 1.00 92.38 94 ILE A N 1
ATOM 754 C CA . ILE A 1 94 ? 7.022 4.594 -0.160 1.00 92.38 94 ILE A CA 1
ATOM 755 C C . ILE A 1 94 ? 8.029 4.769 -1.306 1.00 92.38 94 ILE A C 1
ATOM 757 O O . ILE A 1 94 ? 8.144 3.900 -2.168 1.00 92.38 94 ILE A O 1
ATOM 761 N N . MET A 1 95 ? 8.803 5.855 -1.293 1.00 91.69 95 MET A N 1
ATOM 762 C CA . MET A 1 95 ? 9.802 6.136 -2.326 1.00 91.69 95 MET A CA 1
ATOM 763 C C . MET A 1 95 ? 10.952 5.117 -2.363 1.00 91.69 95 MET A C 1
ATOM 765 O O . MET A 1 95 ? 11.539 4.932 -3.426 1.00 91.69 95 MET A O 1
ATOM 769 N N . GLN A 1 96 ? 11.247 4.404 -1.267 1.00 89.06 96 GLN A N 1
ATOM 770 C CA . GLN A 1 96 ? 12.233 3.308 -1.276 1.00 89.06 96 GLN A CA 1
ATOM 771 C C . GLN A 1 96 ? 11.795 2.136 -2.170 1.00 89.06 96 GLN A C 1
ATOM 773 O O . GLN A 1 96 ? 12.633 1.504 -2.813 1.00 89.06 96 GLN A O 1
ATOM 778 N N . TYR A 1 97 ? 10.486 1.882 -2.268 1.00 88.00 97 TYR A N 1
ATOM 779 C CA . TYR A 1 97 ? 9.949 0.864 -3.173 1.00 88.00 97 TYR A CA 1
ATOM 780 C C . TYR A 1 97 ? 10.019 1.303 -4.636 1.00 88.00 97 TYR A C 1
ATOM 782 O O . TYR A 1 97 ? 10.232 0.471 -5.506 1.00 88.00 97 TYR A O 1
ATOM 790 N N . ALA A 1 98 ? 9.903 2.604 -4.920 1.00 86.19 98 ALA A N 1
ATOM 791 C CA . ALA A 1 98 ? 9.947 3.112 -6.293 1.00 86.19 98 ALA A CA 1
ATOM 792 C C . ALA A 1 98 ? 11.308 2.872 -6.977 1.00 86.19 98 ALA A C 1
ATOM 794 O O . ALA A 1 98 ? 11.356 2.654 -8.183 1.00 86.19 98 ALA A O 1
ATOM 795 N N . ASP A 1 99 ? 12.406 2.880 -6.211 1.00 80.31 99 ASP A N 1
ATOM 796 C CA . ASP A 1 99 ? 13.755 2.573 -6.714 1.00 80.31 99 ASP A CA 1
ATOM 797 C C . ASP A 1 99 ? 14.016 1.069 -6.896 1.00 80.31 99 ASP A C 1
ATOM 799 O O . ASP A 1 99 ? 14.990 0.683 -7.544 1.00 80.31 99 ASP A O 1
ATOM 803 N N . THR A 1 100 ? 13.191 0.223 -6.277 1.00 82.38 100 THR A N 1
ATOM 804 C CA . THR A 1 100 ? 13.387 -1.231 -6.205 1.00 82.38 100 THR A CA 1
ATOM 805 C C . THR A 1 100 ? 12.179 -2.009 -6.732 1.00 82.38 100 THR A C 1
ATOM 807 O O . THR A 1 100 ? 11.995 -3.178 -6.398 1.00 82.38 100 THR A O 1
ATOM 810 N N . ASP A 1 101 ? 11.352 -1.375 -7.570 1.00 87.50 101 ASP A N 1
ATOM 811 C CA . ASP A 1 101 ? 10.126 -1.987 -8.079 1.00 87.50 101 ASP A CA 1
ATOM 812 C C . ASP A 1 101 ? 10.435 -3.196 -8.972 1.00 87.50 101 ASP A C 1
ATOM 814 O O . ASP A 1 101 ? 11.215 -3.105 -9.921 1.00 87.50 101 ASP A O 1
ATOM 818 N N . THR A 1 102 ? 9.790 -4.328 -8.684 1.00 86.44 102 THR A N 1
ATOM 819 C CA . THR A 1 102 ? 9.990 -5.604 -9.378 1.00 86.44 102 THR A CA 1
ATOM 820 C C . THR A 1 102 ? 9.784 -5.492 -10.888 1.00 86.44 102 THR A C 1
ATOM 822 O O . THR A 1 102 ? 10.529 -6.114 -11.639 1.00 86.44 102 THR A O 1
ATOM 825 N N . ILE A 1 103 ? 8.841 -4.670 -11.368 1.00 89.00 103 ILE A N 1
ATOM 826 C CA . ILE A 1 103 ? 8.561 -4.573 -12.816 1.00 89.00 103 ILE A CA 1
ATOM 827 C C . ILE A 1 103 ? 9.702 -3.912 -13.608 1.00 89.00 103 ILE A C 1
ATOM 829 O O . ILE A 1 103 ? 9.762 -4.034 -14.839 1.00 89.00 103 ILE A O 1
ATOM 833 N N . CYS A 1 104 ? 10.600 -3.215 -12.907 1.00 89.12 104 CYS A N 1
ATOM 834 C CA . CYS A 1 104 ? 11.797 -2.594 -13.463 1.00 89.12 104 CYS A CA 1
ATOM 835 C C . CYS A 1 104 ? 12.975 -3.576 -13.568 1.00 89.12 104 CYS A C 1
ATOM 837 O O . CYS A 1 104 ? 13.944 -3.258 -14.253 1.00 89.12 104 CYS A O 1
ATOM 839 N N . PHE A 1 105 ? 12.898 -4.760 -12.948 1.00 89.12 105 PHE A N 1
ATOM 840 C CA . PHE A 1 105 ? 13.918 -5.807 -13.037 1.00 89.12 105 PHE A CA 1
ATOM 841 C C . PHE A 1 105 ? 13.449 -6.921 -13.977 1.00 89.12 105 PHE A C 1
ATOM 843 O O . PHE A 1 105 ? 12.569 -7.711 -13.642 1.00 89.12 105 PHE A O 1
ATOM 850 N N . ARG A 1 106 ? 14.025 -6.979 -15.179 1.00 89.69 106 ARG A N 1
ATOM 851 C CA . ARG A 1 106 ? 13.644 -7.931 -16.228 1.00 89.69 106 ARG A CA 1
ATOM 852 C C . ARG A 1 106 ? 14.654 -9.051 -16.354 1.00 89.69 106 ARG A C 1
ATOM 854 O O . ARG A 1 106 ? 15.862 -8.822 -16.377 1.00 89.69 106 ARG A O 1
ATOM 861 N N . CYS A 1 107 ? 14.142 -10.261 -16.511 1.00 91.50 107 CYS A N 1
ATOM 862 C CA . CYS A 1 107 ? 14.953 -11.404 -16.887 1.00 91.50 107 CYS A CA 1
ATOM 863 C C . CYS A 1 107 ? 15.439 -11.233 -18.334 1.00 91.50 107 CYS A C 1
ATOM 865 O O . CYS A 1 107 ? 14.825 -10.520 -19.127 1.00 91.50 107 CYS A O 1
ATOM 867 N N . GLN A 1 108 ? 16.564 -11.860 -18.670 1.00 91.19 108 GLN A N 1
ATOM 868 C CA . GLN A 1 108 ? 17.018 -11.991 -20.063 1.00 91.19 108 GLN A CA 1
ATOM 869 C C . GLN A 1 108 ? 16.757 -13.387 -20.616 1.00 91.19 108 GLN A C 1
ATOM 871 O O . GLN A 1 108 ? 16.658 -13.548 -21.822 1.00 91.19 108 GLN A O 1
ATOM 876 N N . GLU A 1 109 ? 16.611 -14.373 -19.734 1.00 91.31 109 GLU A N 1
ATOM 877 C CA . GLU A 1 109 ? 16.375 -15.767 -20.078 1.00 91.31 109 GLU A CA 1
ATOM 878 C C . GLU A 1 109 ? 15.536 -16.432 -18.971 1.00 91.31 109 GLU A C 1
ATOM 880 O O . GLU A 1 109 ? 15.574 -15.975 -17.819 1.00 91.31 109 GLU A O 1
ATOM 885 N N . PRO A 1 110 ? 14.792 -17.508 -19.288 1.00 94.25 110 PRO A N 1
ATOM 886 C CA . PRO A 1 110 ? 14.542 -18.031 -20.639 1.00 94.25 110 PRO A CA 1
ATOM 887 C C . PRO A 1 110 ? 13.577 -17.139 -21.448 1.00 94.25 110 PRO A C 1
ATOM 889 O O . PRO A 1 110 ? 12.785 -16.397 -20.866 1.00 94.25 110 PRO A O 1
ATOM 892 N N . ASP A 1 111 ? 13.602 -17.243 -22.783 1.00 95.06 111 ASP A N 1
ATOM 893 C CA . ASP A 1 111 ? 12.802 -16.410 -23.709 1.00 95.06 111 ASP A CA 1
ATOM 894 C C . ASP A 1 111 ? 11.310 -16.358 -23.368 1.00 95.06 111 ASP A C 1
ATOM 896 O O . ASP A 1 111 ? 10.662 -15.318 -23.498 1.00 95.06 111 ASP A O 1
ATOM 900 N N . ASP A 1 112 ? 10.743 -17.478 -22.925 1.00 95.62 112 ASP A N 1
ATOM 901 C CA . ASP A 1 112 ? 9.324 -17.547 -22.585 1.00 95.62 112 ASP A CA 1
ATOM 902 C C . ASP A 1 112 ? 8.988 -16.678 -21.368 1.00 95.62 112 ASP A C 1
ATOM 904 O O . ASP A 1 112 ? 7.954 -16.007 -21.357 1.00 95.62 112 ASP A O 1
ATOM 908 N N . LEU A 1 113 ? 9.894 -16.594 -20.386 1.00 93.75 113 LEU A N 1
ATOM 909 C CA . LEU A 1 113 ? 9.740 -15.695 -19.244 1.00 93.75 113 LEU A CA 1
ATOM 910 C C . LEU A 1 113 ? 9.861 -14.230 -19.675 1.00 93.75 113 LEU A C 1
ATOM 912 O O . LEU A 1 113 ? 9.059 -13.403 -19.241 1.00 93.75 113 LEU A O 1
ATOM 916 N N . VAL A 1 114 ? 10.807 -13.913 -20.565 1.00 94.75 114 VAL A N 1
ATOM 917 C CA . VAL A 1 114 ? 10.964 -12.558 -21.121 1.00 94.75 114 VAL A CA 1
ATOM 918 C C . VAL A 1 114 ? 9.685 -12.115 -21.828 1.00 94.75 114 VAL A C 1
ATOM 920 O O . VAL A 1 114 ? 9.176 -11.027 -21.555 1.00 94.75 114 VAL A O 1
ATOM 923 N N . LYS A 1 115 ? 9.106 -12.977 -22.675 1.00 95.56 115 LYS A N 1
ATOM 924 C CA . LYS A 1 115 ? 7.842 -12.698 -23.376 1.00 95.56 115 LYS A CA 1
ATOM 925 C C . LYS A 1 115 ? 6.704 -12.428 -22.395 1.00 95.56 115 LYS A C 1
ATOM 927 O O . LYS A 1 115 ? 5.991 -11.440 -22.559 1.00 95.56 115 LYS A O 1
ATOM 932 N N . VAL A 1 116 ? 6.537 -13.267 -21.369 1.00 95.81 116 VAL A N 1
ATOM 933 C CA . VAL A 1 116 ? 5.475 -13.094 -20.360 1.00 95.81 116 VAL A CA 1
ATOM 934 C C . VAL A 1 116 ? 5.659 -11.795 -19.572 1.00 95.81 116 VAL A C 1
ATOM 936 O O . VAL A 1 116 ? 4.681 -11.068 -19.369 1.00 95.81 116 VAL A O 1
ATOM 939 N N . GLN A 1 117 ? 6.895 -11.470 -19.173 1.00 94.56 117 GLN A N 1
ATOM 940 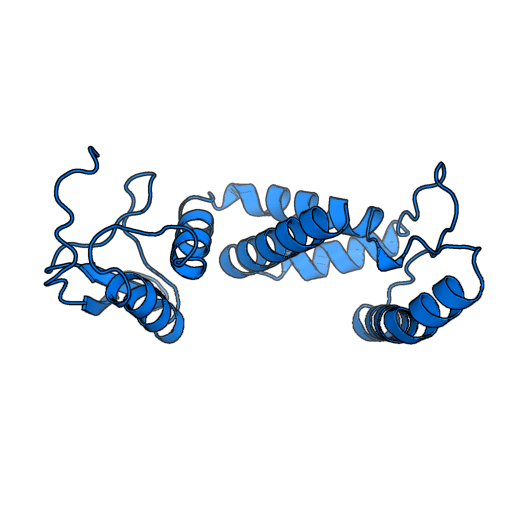C CA . GLN A 1 117 ? 7.209 -10.212 -18.493 1.00 94.56 117 GLN A CA 1
ATOM 941 C C . GLN A 1 117 ? 6.881 -9.013 -19.383 1.00 94.56 117 GLN A C 1
ATOM 943 O O . GLN A 1 117 ? 6.173 -8.115 -18.940 1.00 94.56 117 GLN A O 1
ATOM 948 N N . SER A 1 118 ? 7.325 -9.000 -20.640 1.00 94.12 118 SER A N 1
ATOM 949 C CA . SER A 1 118 ? 7.020 -7.913 -21.579 1.00 94.12 118 SER A CA 1
ATOM 950 C C . SER A 1 118 ? 5.523 -7.733 -21.799 1.00 94.12 118 SER A C 1
ATOM 952 O O . SER A 1 118 ? 5.000 -6.638 -21.593 1.00 94.12 118 SER A O 1
ATOM 954 N N . LEU A 1 119 ? 4.803 -8.813 -22.116 1.00 96.31 119 LEU A N 1
ATOM 955 C CA . LEU A 1 119 ? 3.358 -8.759 -22.355 1.00 96.31 119 LEU A CA 1
ATOM 956 C C . LEU A 1 119 ? 2.580 -8.221 -21.147 1.00 96.31 119 LEU A C 1
ATOM 958 O O . LEU A 1 119 ? 1.618 -7.474 -21.321 1.00 96.31 119 LEU A O 1
ATOM 962 N N . SER A 1 120 ? 2.997 -8.577 -19.930 1.00 94.88 120 SER A N 1
ATOM 963 C CA . SER A 1 120 ? 2.270 -8.221 -18.706 1.00 94.88 120 SER A CA 1
ATOM 964 C C . SER A 1 120 ? 2.693 -6.872 -18.122 1.00 94.88 120 SER A C 1
ATOM 966 O O . SER A 1 120 ? 1.857 -6.127 -17.612 1.00 94.88 120 SER A O 1
ATOM 968 N N . TRP A 1 121 ? 3.986 -6.548 -18.151 1.00 95.06 121 TRP A N 1
ATOM 969 C CA . TRP A 1 121 ? 4.549 -5.423 -17.399 1.00 95.06 121 TRP A CA 1
ATOM 970 C C . TRP A 1 121 ? 4.799 -4.182 -18.261 1.00 95.06 121 TRP A C 1
ATOM 972 O O . TRP A 1 121 ? 4.732 -3.068 -17.739 1.00 95.06 121 TRP A O 1
ATOM 982 N N . ASP A 1 122 ? 5.015 -4.313 -19.575 1.00 94.50 122 ASP A N 1
ATOM 983 C CA . ASP A 1 122 ? 5.197 -3.149 -20.460 1.00 94.50 122 ASP A CA 1
ATOM 984 C C . ASP A 1 122 ? 3.959 -2.235 -20.496 1.00 94.50 122 ASP A C 1
ATOM 986 O O . ASP A 1 122 ? 4.129 -1.013 -20.436 1.00 94.50 122 ASP A O 1
ATOM 990 N N . PRO A 1 123 ? 2.708 -2.752 -20.495 1.00 95.88 123 PRO A N 1
ATOM 991 C CA . PRO A 1 123 ? 1.523 -1.905 -20.370 1.00 95.88 123 PRO A CA 1
ATOM 992 C C . PRO A 1 123 ? 1.512 -1.071 -19.083 1.00 95.88 123 PRO A C 1
ATOM 994 O O . PRO A 1 123 ? 1.101 0.090 -19.107 1.00 95.88 123 PRO A O 1
ATOM 997 N N . ILE A 1 124 ? 2.006 -1.633 -17.973 1.00 93.12 124 ILE A N 1
ATOM 998 C CA . ILE A 1 124 ? 2.081 -0.949 -16.675 1.00 93.12 124 ILE A CA 1
ATOM 999 C C . ILE A 1 124 ? 3.127 0.167 -16.735 1.00 93.12 124 ILE A C 1
ATOM 1001 O O . ILE A 1 124 ? 2.821 1.304 -16.383 1.00 93.12 124 ILE A O 1
ATOM 1005 N N . ILE A 1 125 ? 4.329 -0.120 -17.247 1.00 91.75 125 ILE A N 1
ATOM 1006 C CA . ILE A 1 125 ? 5.393 0.883 -17.427 1.00 91.75 125 ILE A CA 1
ATOM 1007 C C . ILE A 1 125 ? 4.924 2.024 -18.337 1.00 91.75 125 ILE A C 1
ATOM 1009 O O . ILE A 1 125 ? 5.110 3.199 -18.013 1.00 91.75 125 ILE A O 1
ATOM 1013 N N . ASN A 1 126 ? 4.270 1.695 -19.451 1.00 94.25 126 ASN A N 1
ATOM 1014 C CA . ASN A 1 126 ? 3.744 2.682 -20.391 1.00 94.25 126 ASN A CA 1
ATOM 1015 C C . ASN A 1 126 ? 2.654 3.551 -19.754 1.00 94.25 126 ASN A C 1
ATOM 1017 O O . ASN A 1 126 ? 2.641 4.770 -19.947 1.00 94.25 126 ASN A O 1
ATOM 1021 N N . TRP A 1 127 ? 1.763 2.950 -18.960 1.00 95.06 127 TRP A N 1
ATOM 1022 C CA . TRP A 1 127 ? 0.754 3.689 -18.208 1.00 95.06 127 TRP A CA 1
ATOM 1023 C C . TRP A 1 127 ? 1.390 4.625 -17.176 1.00 95.06 127 TRP A C 1
ATOM 1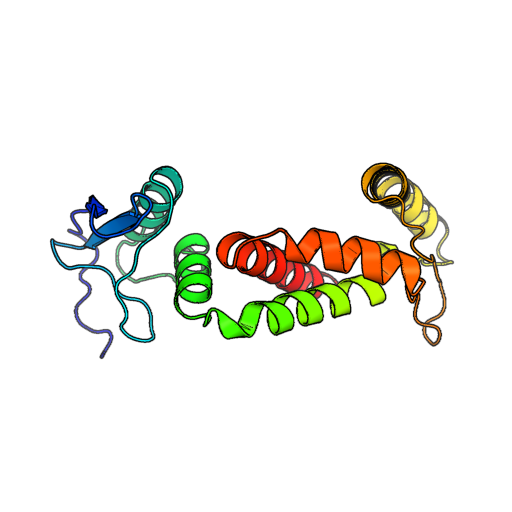025 O O . TRP A 1 127 ? 1.031 5.800 -17.129 1.00 95.06 127 TRP A O 1
ATOM 1035 N N . VAL A 1 128 ? 2.374 4.143 -16.408 1.00 92.56 128 VAL A N 1
ATOM 1036 C CA . VAL A 1 128 ? 3.110 4.947 -15.420 1.00 92.56 128 VAL A CA 1
ATOM 1037 C C . VAL A 1 128 ? 3.789 6.137 -16.093 1.00 92.56 128 VAL A C 1
ATOM 1039 O O . VAL A 1 128 ? 3.658 7.266 -15.618 1.00 92.56 128 VAL A O 1
ATOM 1042 N N . ASN A 1 129 ? 4.454 5.907 -17.225 1.00 92.50 129 ASN A N 1
ATOM 1043 C CA . ASN A 1 129 ? 5.122 6.959 -17.979 1.00 92.50 129 ASN A CA 1
ATOM 1044 C C . ASN A 1 129 ? 4.129 8.020 -18.461 1.00 92.50 129 ASN A C 1
ATOM 1046 O O . ASN A 1 129 ? 4.316 9.206 -18.207 1.00 92.50 129 ASN A O 1
ATOM 1050 N N . LYS A 1 130 ? 3.008 7.603 -19.054 1.00 94.88 130 LYS A N 1
ATOM 1051 C CA . LYS A 1 130 ? 1.981 8.534 -19.532 1.00 94.88 130 LYS A CA 1
ATOM 1052 C C . LYS A 1 130 ? 1.294 9.300 -18.397 1.00 94.88 130 LYS A C 1
ATOM 1054 O O . LYS A 1 130 ? 1.032 10.490 -18.539 1.00 94.88 130 LYS A O 1
ATOM 1059 N N . HIS A 1 131 ? 0.966 8.622 -17.300 1.00 94.50 131 HIS A N 1
ATOM 1060 C CA . HIS A 1 131 ? 0.156 9.187 -16.223 1.00 94.50 131 HIS A CA 1
ATOM 1061 C C . HIS A 1 131 ? 0.971 10.090 -15.291 1.00 94.50 131 HIS A C 1
ATOM 1063 O O . HIS A 1 131 ? 0.537 11.195 -14.975 1.00 94.50 131 HIS A O 1
ATOM 1069 N N . TYR A 1 132 ? 2.162 9.645 -14.884 1.00 91.62 132 TYR A N 1
ATOM 1070 C CA . TYR A 1 132 ? 3.023 10.379 -13.952 1.00 91.62 132 TYR A CA 1
ATOM 1071 C C . TYR A 1 132 ? 4.110 11.203 -14.648 1.00 91.62 132 TYR A C 1
ATOM 1073 O O . TYR A 1 132 ? 4.811 11.966 -13.985 1.00 91.62 132 TYR A O 1
ATOM 1081 N N . GLN A 1 133 ? 4.249 11.073 -15.973 1.00 93.75 133 GLN A N 1
ATOM 1082 C CA . GLN A 1 133 ? 5.283 11.746 -16.766 1.00 93.75 133 GLN A CA 1
ATOM 1083 C C . GLN A 1 133 ? 6.697 11.433 -16.259 1.00 93.75 133 GLN A C 1
ATOM 1085 O O . GLN A 1 133 ? 7.564 12.310 -16.237 1.00 93.75 133 GLN A O 1
ATOM 1090 N N . ILE A 1 134 ? 6.917 10.189 -15.827 1.00 92.19 134 ILE A N 1
ATOM 1091 C CA . ILE A 1 134 ? 8.212 9.680 -15.361 1.00 92.19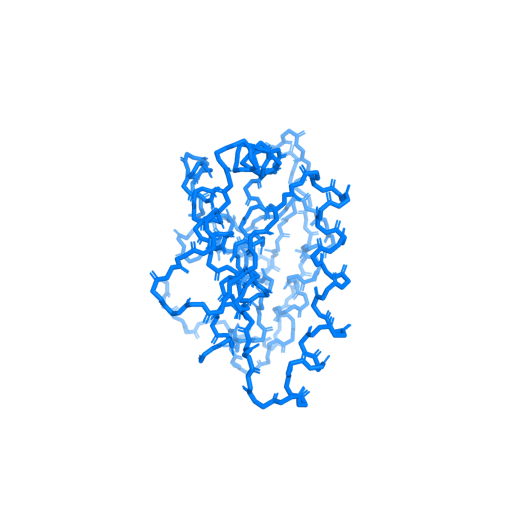 134 ILE A CA 1
ATOM 1092 C C . ILE A 1 134 ? 8.752 8.625 -16.319 1.00 92.19 134 ILE A C 1
ATOM 1094 O O . ILE A 1 134 ? 7.986 7.979 -17.028 1.00 92.19 134 ILE A O 1
ATOM 1098 N N . LYS A 1 135 ? 10.067 8.404 -16.323 1.00 89.38 135 LYS A N 1
ATOM 1099 C CA . LYS A 1 135 ? 10.678 7.342 -17.132 1.00 89.38 135 LYS A CA 1
ATOM 1100 C C . LYS A 1 135 ? 11.339 6.312 -16.214 1.00 89.38 135 LYS A C 1
ATOM 1102 O O . LYS A 1 135 ? 12.499 6.502 -15.849 1.00 89.38 135 LYS A O 1
ATOM 1107 N N . PRO A 1 136 ? 10.619 5.242 -15.819 1.00 86.88 136 PRO A N 1
ATOM 1108 C CA . PRO A 1 136 ? 11.215 4.157 -15.053 1.00 86.88 136 PRO A CA 1
ATOM 1109 C C . PRO A 1 136 ? 12.380 3.543 -15.826 1.00 86.88 136 PRO A C 1
ATOM 1111 O O . PRO A 1 136 ? 12.277 3.299 -17.030 1.00 86.88 136 PRO A O 1
ATOM 1114 N N . VAL A 1 137 ? 13.492 3.314 -15.136 1.00 87.38 137 VAL A N 1
ATOM 1115 C CA . VAL A 1 137 ? 14.649 2.632 -15.715 1.00 87.38 137 VAL A CA 1
ATOM 1116 C C . VAL A 1 137 ? 14.375 1.136 -15.655 1.00 87.38 137 VAL A C 1
ATOM 1118 O O . VAL A 1 137 ? 14.045 0.618 -14.596 1.00 87.38 137 VAL A O 1
ATOM 1121 N N . ILE A 1 138 ? 14.503 0.439 -16.779 1.00 89.00 138 ILE A N 1
ATOM 1122 C CA . ILE A 1 138 ? 14.406 -1.021 -16.820 1.00 89.00 138 ILE A CA 1
ATOM 1123 C C . ILE A 1 138 ? 15.830 -1.583 -16.799 1.00 89.00 138 ILE A C 1
ATOM 1125 O O . ILE A 1 138 ? 16.672 -1.156 -17.586 1.00 89.00 138 ILE A O 1
ATOM 1129 N N . THR A 1 139 ? 16.106 -2.520 -15.896 1.00 87.25 139 THR A N 1
ATOM 1130 C CA . THR A 1 139 ? 17.410 -3.171 -15.730 1.00 87.25 139 THR A CA 1
ATOM 1131 C C . THR A 1 139 ? 17.253 -4.686 -15.696 1.00 87.25 139 THR A C 1
ATOM 1133 O O . THR A 1 139 ? 16.212 -5.214 -15.326 1.00 87.25 139 THR A O 1
ATOM 1136 N N . ASN A 1 140 ? 18.310 -5.394 -16.063 1.00 84.75 140 ASN A N 1
ATOM 1137 C CA . ASN A 1 140 ? 18.474 -6.837 -15.873 1.00 84.75 140 ASN A CA 1
ATOM 1138 C C . ASN A 1 140 ? 19.651 -7.152 -14.932 1.00 84.75 140 ASN A C 1
ATOM 1140 O O . ASN A 1 140 ? 19.971 -8.310 -14.673 1.00 84.75 140 ASN A O 1
ATOM 1144 N N . SER A 1 141 ? 20.324 -6.109 -14.443 1.00 81.50 141 SER A N 1
ATOM 1145 C CA . SER A 1 141 ? 21.517 -6.230 -13.625 1.00 81.50 141 SER A CA 1
ATOM 1146 C C . SER A 1 141 ? 21.135 -6.452 -12.168 1.00 81.50 141 SER A C 1
ATOM 1148 O O . SER A 1 141 ? 20.364 -5.688 -11.594 1.00 81.50 141 SER A O 1
ATOM 1150 N N . MET A 1 142 ? 21.743 -7.463 -11.547 1.00 71.38 142 MET A N 1
ATOM 1151 C CA . MET A 1 142 ? 21.629 -7.694 -10.105 1.00 71.38 142 MET A CA 1
ATOM 1152 C C . MET A 1 142 ? 22.397 -6.652 -9.277 1.00 71.38 142 MET A C 1
ATOM 1154 O O . MET A 1 142 ? 22.124 -6.485 -8.092 1.00 71.38 142 MET A O 1
ATOM 1158 N N . THR A 1 143 ? 23.375 -5.965 -9.877 1.00 71.06 143 THR A N 1
ATOM 1159 C CA . THR A 1 143 ? 24.278 -5.035 -9.179 1.00 71.06 143 THR A CA 1
ATOM 1160 C C . THR A 1 143 ? 23.921 -3.569 -9.409 1.00 71.06 143 THR A C 1
ATOM 1162 O O . THR A 1 143 ? 24.230 -2.725 -8.568 1.00 71.06 143 THR A O 1
ATOM 1165 N N . SER A 1 144 ? 23.250 -3.251 -10.519 1.00 69.62 144 SER A N 1
ATOM 1166 C CA . SER A 1 144 ? 22.796 -1.895 -10.827 1.00 69.62 144 SER A CA 1
ATOM 1167 C C . SER A 1 144 ? 21.333 -1.703 -10.438 1.00 69.62 144 SER A C 1
ATOM 1169 O O . SER A 1 144 ? 20.435 -2.315 -11.017 1.00 69.62 144 SER A O 1
ATOM 1171 N N . LEU A 1 145 ? 21.088 -0.811 -9.477 1.00 69.25 145 LEU A N 1
ATOM 1172 C CA . LEU A 1 145 ? 19.737 -0.390 -9.119 1.00 69.25 145 LEU A CA 1
ATOM 1173 C C . LEU A 1 145 ? 19.142 0.464 -10.244 1.00 69.25 145 LEU A C 1
ATOM 1175 O O . LEU A 1 145 ? 19.750 1.453 -10.661 1.00 69.25 145 LEU A O 1
ATOM 1179 N N . ALA A 1 146 ? 17.923 0.128 -10.666 1.00 73.50 146 ALA A N 1
ATOM 1180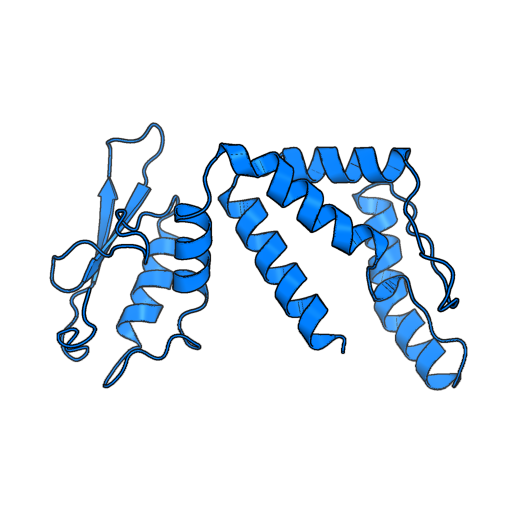 C CA . ALA A 1 146 ? 17.087 0.918 -11.567 1.00 73.50 146 ALA A CA 1
ATOM 1181 C C . ALA A 1 146 ? 16.591 2.218 -10.899 1.00 73.50 146 ALA A C 1
ATOM 1183 O O . ALA A 1 146 ? 15.398 2.440 -10.705 1.00 73.50 146 ALA A O 1
ATOM 1184 N N . LYS A 1 147 ? 17.523 3.092 -10.507 1.00 81.25 147 LYS A N 1
ATOM 1185 C CA . LYS A 1 147 ? 17.200 4.331 -9.797 1.00 81.25 147 LYS A CA 1
ATOM 1186 C C . LYS A 1 147 ? 16.497 5.310 -10.725 1.00 81.25 147 LYS A C 1
ATOM 1188 O O . LYS A 1 147 ? 16.991 5.627 -11.807 1.00 81.25 147 LYS A O 1
ATOM 1193 N N . LEU A 1 148 ? 15.386 5.857 -10.245 1.00 86.81 148 LEU A N 1
ATOM 1194 C CA . LEU A 1 148 ? 14.706 6.958 -10.915 1.00 86.81 148 LEU A CA 1
ATOM 1195 C C . LEU A 1 148 ? 15.590 8.210 -10.945 1.00 86.81 148 LEU A C 1
ATOM 1197 O O . LEU A 1 148 ? 16.360 8.474 -10.013 1.00 86.81 148 LEU A O 1
ATOM 1201 N N . SER A 1 149 ? 15.440 9.011 -12.002 1.00 90.56 149 SER A N 1
ATOM 1202 C CA . SER A 1 149 ? 16.104 10.312 -12.098 1.00 90.56 149 SER A CA 1
ATOM 1203 C C . SER A 1 149 ? 15.667 11.236 -10.945 1.00 90.56 149 SER A C 1
ATOM 1205 O O . SER A 1 149 ? 14.531 11.120 -10.472 1.00 90.56 149 SER A O 1
ATOM 1207 N N . PRO A 1 150 ? 16.510 12.185 -10.489 1.00 92.12 150 PRO A N 1
ATOM 1208 C CA . PRO A 1 150 ? 16.128 13.121 -9.427 1.00 92.12 150 PRO A CA 1
ATOM 1209 C C . PRO A 1 150 ? 14.828 13.883 -9.729 1.00 92.12 150 PRO A C 1
ATOM 1211 O O . PRO A 1 150 ? 13.990 14.047 -8.847 1.00 92.12 150 PRO A O 1
ATOM 1214 N N . LEU A 1 151 ? 14.624 14.266 -10.994 1.00 92.81 151 LEU A N 1
ATOM 1215 C CA . LEU A 1 151 ? 13.416 14.954 -11.449 1.00 92.81 151 LEU A CA 1
ATOM 1216 C C . LEU A 1 151 ? 12.164 14.071 -11.326 1.00 92.81 151 LEU A C 1
ATOM 1218 O O . LEU A 1 151 ? 11.111 14.531 -10.887 1.00 92.81 151 LEU A O 1
ATOM 1222 N N . ASP A 1 152 ? 12.263 12.797 -11.700 1.00 93.31 152 ASP A N 1
ATOM 1223 C CA . ASP A 1 152 ? 11.128 11.875 -11.619 1.00 93.31 152 ASP A CA 1
ATOM 1224 C C . ASP A 1 152 ? 10.803 11.493 -10.171 1.00 93.31 152 ASP A C 1
ATOM 1226 O O . ASP A 1 152 ? 9.630 11.365 -9.810 1.00 93.31 152 ASP A O 1
ATOM 1230 N N . LYS A 1 153 ? 11.825 11.411 -9.310 1.00 92.44 153 LYS A N 1
ATOM 1231 C CA . LYS A 1 153 ? 11.633 11.271 -7.862 1.00 92.44 153 LYS A CA 1
ATOM 1232 C C . LYS A 1 153 ? 10.893 12.458 -7.269 1.00 92.44 153 LYS A C 1
ATOM 1234 O O . LYS A 1 153 ? 10.006 12.252 -6.443 1.00 92.44 153 LYS A O 1
ATOM 1239 N N . GLU A 1 154 ? 11.214 13.680 -7.689 1.00 94.25 154 GLU A N 1
ATOM 1240 C CA . GLU A 1 154 ? 10.517 14.879 -7.219 1.00 94.25 154 GLU A CA 1
ATOM 1241 C C . GLU A 1 154 ? 9.034 14.857 -7.621 1.00 94.25 154 GLU A C 1
ATOM 1243 O O . GLU A 1 154 ? 8.166 15.098 -6.779 1.00 94.25 154 GLU A O 1
ATOM 1248 N N . LYS A 1 155 ? 8.722 14.493 -8.875 1.00 94.44 155 LYS A N 1
ATOM 1249 C CA . LYS A 1 155 ? 7.332 14.359 -9.353 1.00 94.44 155 LYS A CA 1
ATOM 1250 C C . LYS A 1 155 ? 6.535 13.360 -8.513 1.00 94.44 155 LYS A C 1
ATOM 1252 O O . LYS A 1 155 ? 5.438 13.685 -8.057 1.00 94.44 155 LYS A O 1
ATOM 1257 N N . LEU A 1 156 ? 7.091 12.169 -8.275 1.00 93.31 156 LEU A N 1
ATOM 1258 C CA . LEU A 1 156 ? 6.443 11.145 -7.450 1.00 93.31 156 LEU A CA 1
ATOM 1259 C C . LEU A 1 156 ? 6.310 11.575 -5.989 1.00 93.31 156 LEU A C 1
ATOM 1261 O O . LEU A 1 156 ? 5.252 11.390 -5.392 1.00 93.31 156 LEU A O 1
ATOM 1265 N N . THR A 1 157 ? 7.343 12.198 -5.424 1.00 94.81 157 THR A N 1
ATOM 1266 C CA . THR A 1 157 ? 7.310 12.706 -4.045 1.00 94.81 157 THR A CA 1
ATOM 1267 C C . THR A 1 157 ? 6.211 13.754 -3.887 1.00 94.81 157 THR A C 1
ATOM 1269 O O . THR A 1 157 ? 5.403 13.661 -2.966 1.00 94.81 157 THR A O 1
ATOM 1272 N N . ARG A 1 158 ? 6.100 14.706 -4.826 1.00 94.75 158 ARG A N 1
ATOM 1273 C CA . ARG A 1 158 ? 5.013 15.697 -4.850 1.00 94.75 158 ARG A CA 1
ATOM 1274 C C . ARG A 1 158 ? 3.639 15.026 -4.945 1.00 94.75 158 ARG A C 1
ATOM 1276 O O . ARG A 1 158 ? 2.722 15.442 -4.241 1.00 94.75 158 ARG A O 1
ATOM 1283 N N . TYR A 1 159 ? 3.501 13.990 -5.771 1.00 94.19 159 TYR A N 1
ATOM 1284 C CA . TYR A 1 159 ? 2.259 13.225 -5.886 1.00 94.19 159 TYR A CA 1
ATOM 1285 C C . TYR A 1 159 ? 1.884 12.503 -4.585 1.00 94.19 159 TYR A C 1
ATOM 1287 O O . TYR A 1 159 ? 0.731 12.554 -4.172 1.00 94.19 159 TYR A O 1
ATOM 1295 N N . PHE A 1 160 ? 2.826 11.856 -3.895 1.00 94.25 160 PHE A N 1
ATOM 1296 C CA . PHE A 1 160 ? 2.525 11.225 -2.607 1.00 94.25 160 PHE A CA 1
ATOM 1297 C C . PHE A 1 160 ? 2.252 12.258 -1.512 1.00 94.25 160 PHE A C 1
ATOM 1299 O O . PHE A 1 160 ? 1.357 12.051 -0.694 1.00 94.25 160 PHE A O 1
ATOM 1306 N N . ASN A 1 161 ? 2.923 13.409 -1.552 1.00 94.56 161 ASN A N 1
ATOM 1307 C CA . ASN A 1 161 ? 2.689 14.486 -0.599 1.00 94.56 161 ASN A CA 1
ATOM 1308 C C . ASN A 1 161 ? 1.271 15.069 -0.653 1.00 94.56 161 ASN A C 1
ATOM 1310 O O . ASN A 1 161 ? 0.800 15.592 0.355 1.00 94.56 161 ASN A O 1
ATOM 1314 N N . SER A 1 162 ? 0.552 14.945 -1.775 1.00 94.25 162 SER A N 1
ATOM 1315 C CA . SER A 1 162 ? -0.844 15.394 -1.851 1.00 94.25 162 SER A CA 1
ATOM 1316 C C . SER A 1 162 ? -1.831 14.478 -1.115 1.00 94.25 162 SER A C 1
ATOM 1318 O O . SER A 1 162 ? -3.006 14.822 -0.996 1.00 94.25 162 SER A O 1
ATOM 1320 N N . TYR A 1 163 ? -1.400 13.303 -0.644 1.00 93.00 163 TYR A N 1
ATOM 1321 C CA . TYR A 1 163 ? -2.253 12.385 0.107 1.00 93.00 163 TYR A CA 1
ATOM 1322 C C . TYR A 1 163 ? -2.240 12.693 1.605 1.00 93.00 163 TYR A C 1
ATOM 1324 O O . TYR A 1 163 ? -1.225 13.064 2.194 1.00 93.00 163 TYR A O 1
ATOM 1332 N N . ASN A 1 164 ? -3.388 12.461 2.243 1.00 91.06 164 ASN A N 1
ATOM 1333 C CA . ASN A 1 164 ? -3.488 12.453 3.697 1.00 91.06 164 ASN A CA 1
ATOM 1334 C C . ASN A 1 164 ? -2.908 11.155 4.292 1.00 91.06 164 ASN A C 1
ATOM 1336 O O . ASN A 1 164 ? -2.617 10.190 3.578 1.00 91.06 164 ASN A O 1
ATOM 1340 N N . ILE A 1 165 ? -2.801 11.113 5.624 1.00 90.44 165 ILE A N 1
ATOM 1341 C CA . ILE A 1 165 ? -2.237 9.966 6.344 1.00 90.44 165 ILE A CA 1
ATOM 1342 C C . ILE A 1 165 ? -2.969 8.652 6.030 1.00 90.44 165 ILE A C 1
ATOM 1344 O O . ILE A 1 165 ? -2.323 7.637 5.801 1.00 90.44 165 ILE A O 1
ATOM 1348 N N . TRP A 1 166 ? -4.301 8.675 5.906 1.00 91.75 166 TRP A N 1
ATOM 1349 C CA . TRP A 1 166 ? -5.104 7.492 5.580 1.00 91.75 166 TRP A CA 1
ATOM 1350 C C . TRP A 1 166 ? -4.746 6.921 4.204 1.00 91.75 166 TRP A C 1
ATOM 1352 O O . TRP A 1 166 ? -4.548 5.714 4.062 1.00 91.75 166 TRP A O 1
ATOM 1362 N N . GLY A 1 167 ? -4.616 7.791 3.199 1.00 92.12 167 GLY A N 1
ATOM 1363 C CA . GLY A 1 167 ? -4.223 7.409 1.845 1.00 92.12 167 GLY A CA 1
ATOM 1364 C C . GLY A 1 167 ? -2.798 6.859 1.784 1.00 92.12 167 GLY A C 1
ATOM 1365 O O . GLY A 1 167 ? -2.566 5.830 1.147 1.00 92.12 167 GLY A O 1
ATOM 1366 N N . LEU A 1 168 ? -1.856 7.498 2.483 1.00 93.94 168 LEU A N 1
ATOM 1367 C CA . LEU A 1 168 ? -0.465 7.042 2.547 1.00 93.94 168 LEU A CA 1
ATOM 1368 C C . LEU A 1 168 ? -0.324 5.711 3.286 1.00 93.94 168 LEU A C 1
ATOM 1370 O O . LEU A 1 168 ? 0.340 4.806 2.785 1.00 93.94 168 LEU A O 1
ATOM 1374 N N . THR A 1 169 ? -0.980 5.548 4.437 1.00 92.62 169 THR A N 1
ATOM 1375 C CA . THR A 1 169 ? -0.970 4.283 5.179 1.00 92.62 169 THR A CA 1
ATOM 1376 C C . THR A 1 169 ? -1.570 3.145 4.352 1.00 92.62 169 THR A C 1
ATOM 1378 O O . THR A 1 169 ? -1.007 2.048 4.341 1.00 92.62 169 THR A O 1
ATOM 1381 N N . GLY A 1 170 ? -2.665 3.403 3.625 1.00 92.00 170 GLY A N 1
ATOM 1382 C CA . GLY A 1 170 ? -3.264 2.458 2.678 1.00 92.00 170 GLY A CA 1
ATOM 1383 C C . GLY A 1 170 ? -2.279 2.000 1.606 1.00 92.00 170 GLY A C 1
ATOM 1384 O O . GLY A 1 170 ? -2.013 0.805 1.473 1.00 92.00 170 GLY A O 1
ATOM 1385 N N . LYS A 1 171 ? -1.679 2.955 0.886 1.00 92.00 171 LYS A N 1
ATOM 1386 C CA . LYS A 1 171 ? -0.714 2.673 -0.188 1.00 92.00 171 LYS A CA 1
ATOM 1387 C C . LYS A 1 171 ? 0.531 1.947 0.318 1.00 92.00 171 LYS A C 1
ATOM 1389 O O . LYS A 1 171 ? 0.921 0.947 -0.274 1.00 92.00 171 LYS A O 1
ATOM 1394 N N . LEU A 1 172 ? 1.114 2.399 1.430 1.00 91.31 172 LEU A N 1
ATOM 1395 C CA . LEU A 1 172 ? 2.287 1.754 2.018 1.00 91.31 172 LEU A CA 1
ATOM 1396 C C . LEU A 1 172 ? 1.987 0.308 2.434 1.00 91.31 172 LEU A C 1
ATOM 1398 O O . LEU A 1 172 ? 2.811 -0.577 2.222 1.00 91.31 172 LEU A O 1
ATOM 1402 N N . SER A 1 173 ? 0.809 0.052 3.009 1.00 89.75 173 SER A N 1
ATOM 1403 C CA . SER A 1 173 ? 0.418 -1.307 3.402 1.00 89.75 173 SER A CA 1
ATOM 1404 C C . SER A 1 173 ? 0.281 -2.217 2.179 1.00 89.75 173 SER A C 1
ATOM 1406 O O . SER A 1 173 ? 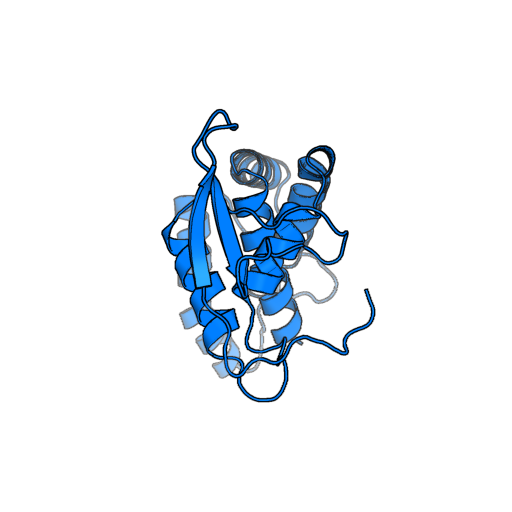0.794 -3.331 2.195 1.00 89.75 173 SER A O 1
ATOM 1408 N N . MET A 1 174 ? -0.328 -1.720 1.097 1.00 88.38 174 MET A N 1
ATOM 1409 C CA . MET A 1 174 ? -0.428 -2.439 -0.176 1.00 88.38 174 MET A CA 1
ATOM 1410 C C . MET A 1 174 ? 0.954 -2.750 -0.771 1.00 88.38 174 MET A C 1
ATOM 1412 O O . MET A 1 174 ? 1.230 -3.900 -1.102 1.00 88.38 174 MET A O 1
ATOM 1416 N N . MET A 1 175 ? 1.843 -1.756 -0.850 1.00 87.81 175 MET A N 1
ATOM 1417 C CA . MET A 1 175 ? 3.210 -1.929 -1.362 1.00 87.81 175 MET A CA 1
ATOM 1418 C C . MET A 1 175 ? 4.010 -2.935 -0.535 1.00 87.81 175 MET A C 1
ATOM 1420 O O . MET A 1 175 ? 4.663 -3.815 -1.089 1.00 87.81 175 MET A O 1
ATOM 1424 N N . SER A 1 176 ? 3.905 -2.856 0.794 1.00 84.62 176 SER A N 1
ATOM 1425 C CA . SER A 1 176 ? 4.574 -3.800 1.686 1.00 84.62 176 SER A CA 1
ATOM 1426 C C . SER A 1 176 ? 4.092 -5.235 1.463 1.00 84.62 176 SER A C 1
ATOM 1428 O O . SER A 1 176 ? 4.918 -6.143 1.434 1.00 84.62 176 SER A O 1
ATOM 1430 N N . ILE A 1 177 ? 2.790 -5.454 1.248 1.00 83.06 177 ILE A N 1
ATOM 1431 C CA . ILE A 1 177 ? 2.245 -6.786 0.948 1.00 83.06 177 ILE A CA 1
ATOM 1432 C C . ILE A 1 177 ? 2.770 -7.302 -0.393 1.00 83.06 177 ILE A C 1
ATOM 1434 O O . ILE A 1 177 ? 3.278 -8.417 -0.442 1.00 83.06 177 ILE A O 1
ATOM 1438 N N . ILE A 1 178 ? 2.708 -6.490 -1.453 1.00 81.12 178 ILE A N 1
ATOM 1439 C CA . ILE A 1 178 ? 3.181 -6.886 -2.790 1.00 81.12 178 ILE A CA 1
ATOM 1440 C C . ILE A 1 178 ? 4.673 -7.239 -2.743 1.00 81.12 178 ILE A C 1
ATOM 1442 O O . ILE A 1 178 ? 5.060 -8.314 -3.187 1.00 81.12 178 ILE A O 1
ATOM 1446 N N . SER A 1 179 ? 5.495 -6.401 -2.103 1.00 73.62 179 SER A N 1
ATOM 1447 C CA . SER A 1 179 ? 6.941 -6.641 -1.972 1.00 73.62 179 SER A CA 1
ATOM 1448 C C . SER A 1 179 ? 7.301 -7.933 -1.231 1.00 73.62 179 SER A C 1
ATOM 1450 O O . SER A 1 179 ? 8.360 -8.496 -1.477 1.00 73.62 179 SER A O 1
ATOM 1452 N N . ARG A 1 180 ? 6.428 -8.413 -0.334 1.00 63.75 180 ARG A N 1
ATOM 1453 C CA . ARG A 1 180 ? 6.616 -9.659 0.428 1.00 63.75 180 ARG A CA 1
ATOM 1454 C C . ARG A 1 180 ? 6.170 -10.909 -0.323 1.00 63.75 180 ARG A C 1
ATOM 1456 O O . ARG A 1 180 ? 6.482 -12.000 0.122 1.00 63.75 180 ARG A O 1
ATOM 1463 N N . ILE A 1 181 ? 5.387 -10.752 -1.389 1.00 59.69 181 ILE A N 1
ATOM 1464 C CA . ILE A 1 181 ? 4.954 -11.856 -2.257 1.00 59.69 181 ILE A CA 1
ATOM 1465 C C . ILE A 1 181 ? 5.974 -12.066 -3.385 1.00 59.69 181 ILE A C 1
ATOM 1467 O O . ILE A 1 181 ? 6.079 -13.166 -3.917 1.00 59.69 181 ILE A O 1
ATOM 1471 N N . SER A 1 182 ? 6.743 -11.030 -3.732 1.00 50.03 182 SER A N 1
ATOM 1472 C CA . SER A 1 182 ? 7.730 -11.085 -4.812 1.00 50.03 182 SER A CA 1
ATOM 1473 C C . SER A 1 182 ? 8.991 -11.913 -4.512 1.00 50.03 182 SER A C 1
ATOM 1475 O O . SER A 1 182 ? 9.791 -12.066 -5.431 1.00 50.03 182 SER A O 1
ATOM 1477 N N . PHE A 1 183 ? 9.177 -12.453 -3.297 1.00 35.19 183 PHE A N 1
ATOM 1478 C CA . PHE A 1 183 ? 10.281 -13.359 -2.937 1.00 35.19 183 PHE A CA 1
ATOM 1479 C C . PHE A 1 183 ? 9.890 -14.334 -1.824 1.00 35.19 183 PHE A C 1
ATOM 1481 O O . PHE A 1 183 ? 9.349 -13.860 -0.799 1.00 35.19 183 PHE A O 1
#

InterPro domains:
  IPR011419 ATP12, ATP synthase F1-assembly protein [PF07542] (22-129)
  IPR011419 ATP12, ATP synthase F1-assembly protein [PTHR21013] (24-170)
  IPR023335 ATP12 orthogonal Bundle domain superfamily [G3DSA:1.10.3580.10] (70-179)
  IPR042272 ATP12, ATP synthase F1-assembly protein, N-terminal [G3DSA:3.30.2180.10] (8-67)

Radius of gyration: 20.91 Å; chains: 1; bounding box: 49×38×52 Å

pLDDT: mean 84.33, std 14.96, range [26.36, 96.31]